Protein AF-A0A259IMP5-F1 (afdb_monomer_lite)

Sequence (90 aa):
MLDSLLFSRIQFGANISFHILFPTISIALGWFLFFFKIQHIRTGLDYWLEAYQFWVKIFALTFALGVVSGITMSFQFGTNWPGYMETVGN

Radius of gyration: 19.26 Å; chains: 1; bounding box: 36×29×56 Å

Foldseek 3Di:
DPDLLVVLVVVLVVLCVQLVVLVVVLVVLVVVLVVLVVVCVVPVDCVSVVVSVVSVVVSVVSVVSNVVSVVVNVVSCVPSPVVCCVVPVD

Secondary structure (DSSP, 8-state):
---HHHHHHHHHHHHHHHHHHHHHHHHHHHHHHHHHHHHHHHH--HHHHHHHHHHHHHHHHHHHHHHHHHHHHHHHHHHH-HHHHHHH--

Structure (mmCIF, N/CA/C/O backbone):
data_AF-A0A259IMP5-F1
#
_entry.id   AF-A0A259IMP5-F1
#
loop_
_atom_site.group_PDB
_atom_site.id
_atom_site.type_symbol
_atom_site.label_atom_id
_atom_site.label_alt_id
_atom_site.label_comp_id
_atom_site.label_asym_id
_atom_site.label_entity_id
_atom_site.label_seq_id
_atom_site.pdbx_PDB_ins_code
_atom_site.Cartn_x
_atom_site.Cartn_y
_atom_site.Cartn_z
_atom_site.occupancy
_atom_site.B_iso_or_equiv
_atom_site.auth_seq_id
_atom_site.auth_comp_id
_atom_site.auth_asym_id
_atom_site.auth_atom_id
_atom_site.pdbx_PDB_model_num
ATOM 1 N N . MET A 1 1 ? 13.856 -12.879 -32.662 1.00 52.94 1 MET A N 1
ATOM 2 C CA . MET A 1 1 ? 14.069 -12.601 -31.226 1.00 52.94 1 MET A CA 1
ATOM 3 C C . MET A 1 1 ? 12.959 -11.677 -30.771 1.00 52.94 1 MET A C 1
ATOM 5 O O . MET A 1 1 ? 12.630 -10.771 -31.525 1.00 52.94 1 MET A O 1
ATOM 9 N N . LEU A 1 2 ? 12.340 -11.935 -29.618 1.00 63.44 2 LEU A N 1
ATOM 10 C CA . LEU A 1 2 ? 11.412 -10.973 -29.018 1.00 63.44 2 LEU A CA 1
ATOM 11 C C . LEU A 1 2 ? 12.187 -9.692 -28.675 1.00 63.44 2 LEU A C 1
ATOM 13 O O . LEU A 1 2 ? 13.300 -9.773 -28.159 1.00 63.44 2 LEU A O 1
ATOM 17 N N . ASP A 1 3 ? 11.612 -8.543 -29.022 1.00 89.56 3 ASP A N 1
ATOM 18 C CA . ASP A 1 3 ? 12.205 -7.219 -28.815 1.00 89.56 3 ASP A CA 1
ATOM 19 C C . ASP A 1 3 ? 12.242 -6.862 -27.317 1.00 89.56 3 ASP A C 1
ATOM 21 O O . ASP A 1 3 ? 11.297 -7.158 -26.576 1.00 89.56 3 ASP A O 1
ATOM 25 N N . SER 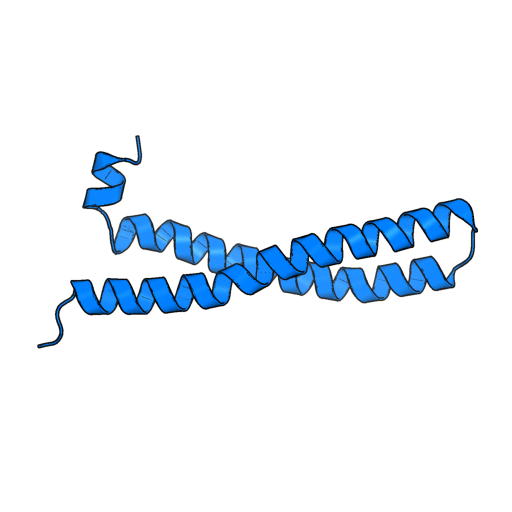A 1 4 ? 13.318 -6.217 -26.861 1.00 90.06 4 SER A N 1
ATOM 26 C CA . SER A 1 4 ? 13.488 -5.783 -25.468 1.00 90.06 4 SER A CA 1
ATOM 27 C C . SER A 1 4 ? 12.359 -4.849 -25.031 1.00 90.06 4 SER A C 1
ATOM 29 O O . SER A 1 4 ? 11.865 -4.958 -23.909 1.00 90.06 4 SER A O 1
ATOM 31 N N . LEU A 1 5 ? 11.861 -4.011 -25.946 1.00 92.56 5 LEU A N 1
ATOM 32 C CA . LEU A 1 5 ? 10.714 -3.138 -25.707 1.00 92.56 5 LEU A CA 1
ATOM 33 C C . LEU A 1 5 ? 9.451 -3.924 -25.325 1.00 92.56 5 LEU A C 1
ATOM 35 O O . LEU A 1 5 ? 8.691 -3.502 -24.450 1.00 92.56 5 LEU A O 1
ATOM 39 N N . LEU A 1 6 ? 9.214 -5.071 -25.965 1.00 95.00 6 LEU A N 1
ATOM 40 C CA . LEU A 1 6 ? 8.052 -5.904 -25.667 1.00 95.00 6 LEU A CA 1
ATOM 41 C C . LEU A 1 6 ? 8.167 -6.536 -24.273 1.00 95.00 6 LEU A C 1
ATOM 43 O O . LEU A 1 6 ? 7.188 -6.526 -23.526 1.00 95.00 6 LEU A O 1
ATOM 47 N N . PHE A 1 7 ? 9.355 -7.009 -23.884 1.00 95.06 7 PHE A N 1
ATOM 48 C CA . PHE A 1 7 ? 9.585 -7.515 -22.528 1.00 95.06 7 PHE A CA 1
ATOM 49 C C . PHE A 1 7 ? 9.416 -6.425 -21.466 1.00 95.06 7 PHE A C 1
ATOM 51 O O . PHE A 1 7 ? 8.732 -6.668 -20.473 1.00 95.06 7 PHE A O 1
ATOM 58 N N . SER A 1 8 ? 9.929 -5.213 -21.702 1.00 95.12 8 SER A N 1
ATOM 59 C CA . SER A 1 8 ? 9.733 -4.072 -20.798 1.00 95.12 8 SER A CA 1
ATOM 60 C C . SER A 1 8 ? 8.251 -3.742 -20.594 1.00 95.12 8 SER A C 1
ATOM 62 O O . SER A 1 8 ? 7.828 -3.487 -19.466 1.00 95.12 8 SER A O 1
ATOM 64 N N . ARG A 1 9 ? 7.430 -3.803 -21.656 1.00 95.81 9 ARG A N 1
ATOM 65 C CA . ARG A 1 9 ? 5.972 -3.585 -21.572 1.00 95.81 9 ARG A CA 1
ATOM 66 C C . ARG A 1 9 ? 5.259 -4.678 -20.785 1.00 95.81 9 ARG A C 1
ATOM 68 O O . ARG A 1 9 ? 4.441 -4.360 -19.928 1.00 95.81 9 ARG A O 1
ATOM 75 N N . ILE A 1 10 ? 5.564 -5.946 -21.059 1.00 97.19 10 ILE A N 1
ATOM 76 C CA . ILE A 1 10 ? 4.950 -7.082 -20.355 1.00 97.19 10 ILE A CA 1
ATOM 77 C C . ILE A 1 10 ? 5.338 -7.058 -18.873 1.00 97.19 10 ILE A C 1
ATOM 79 O O . ILE A 1 10 ? 4.472 -7.196 -18.013 1.00 97.19 10 ILE A O 1
ATOM 83 N N . GLN A 1 11 ? 6.616 -6.827 -18.563 1.00 96.56 11 GLN A N 1
ATOM 84 C CA . GLN A 1 11 ? 7.111 -6.755 -17.190 1.00 96.56 11 GLN A CA 1
ATOM 85 C C . GLN A 1 11 ? 6.467 -5.596 -16.415 1.00 96.56 11 GLN A C 1
ATOM 87 O O . GLN A 1 11 ? 6.036 -5.784 -15.276 1.00 96.56 11 GLN A O 1
ATOM 92 N N . PHE A 1 12 ? 6.374 -4.412 -17.029 1.00 96.69 12 PHE A N 1
ATOM 93 C CA . PHE A 1 12 ? 5.717 -3.259 -16.415 1.00 96.69 12 PHE A CA 1
ATOM 94 C C . PHE A 1 12 ? 4.217 -3.513 -16.223 1.00 96.69 12 PHE A C 1
ATOM 96 O O . PHE A 1 12 ? 3.696 -3.302 -15.131 1.00 96.69 12 PHE A O 1
ATOM 103 N N . GLY A 1 13 ? 3.538 -4.040 -17.249 1.00 97.44 13 GLY A N 1
ATOM 104 C CA . GLY A 1 13 ? 2.117 -4.389 -17.208 1.00 97.44 13 GLY A CA 1
ATOM 105 C C . GLY A 1 13 ? 1.778 -5.404 -16.115 1.00 97.44 13 GLY A C 1
ATOM 106 O O . GLY A 1 13 ? 0.798 -5.225 -15.392 1.00 97.44 13 GLY A O 1
ATOM 107 N N . ALA A 1 14 ? 2.611 -6.431 -15.937 1.00 97.31 14 ALA A N 1
ATOM 108 C CA . ALA A 1 14 ? 2.456 -7.400 -14.857 1.00 97.31 14 ALA A CA 1
ATOM 109 C C . ALA A 1 14 ? 2.637 -6.748 -13.476 1.00 97.31 14 ALA A C 1
ATOM 111 O O . ALA A 1 14 ? 1.812 -6.958 -12.586 1.00 97.31 14 ALA A O 1
ATOM 112 N N . ASN A 1 15 ? 3.675 -5.921 -13.304 1.00 97.31 15 ASN A N 1
ATOM 113 C CA . ASN A 1 15 ? 3.954 -5.274 -12.024 1.00 97.31 15 ASN A CA 1
ATOM 114 C C . ASN A 1 15 ? 2.864 -4.268 -11.628 1.00 97.31 15 ASN A C 1
ATOM 116 O O . ASN A 1 15 ? 2.373 -4.331 -10.508 1.00 97.31 15 ASN A O 1
ATOM 120 N N . ILE A 1 16 ? 2.427 -3.386 -12.536 1.00 97.25 16 ILE A N 1
ATOM 121 C CA . ILE A 1 16 ? 1.380 -2.401 -12.223 1.00 97.25 16 ILE A CA 1
ATOM 122 C C . ILE A 1 16 ? 0.028 -3.067 -11.935 1.00 97.25 16 ILE A C 1
ATOM 124 O O . ILE A 1 16 ? -0.663 -2.657 -11.004 1.00 97.25 16 ILE A O 1
ATOM 128 N N . SER A 1 17 ? -0.325 -4.129 -12.672 1.00 97.62 17 SER A N 1
ATOM 129 C CA . SER A 1 17 ? -1.573 -4.875 -12.451 1.00 97.62 17 SER A CA 1
ATOM 130 C C . SER A 1 17 ? -1.588 -5.571 -11.091 1.00 97.62 17 SER A C 1
ATOM 132 O O . SER A 1 17 ? -2.623 -5.618 -10.433 1.00 97.62 17 SER A O 1
ATOM 134 N N . PHE A 1 18 ? -0.440 -6.089 -10.648 1.00 97.12 18 PHE A N 1
ATOM 135 C CA . PHE A 1 18 ? -0.283 -6.628 -9.300 1.00 97.12 18 PHE A CA 1
ATOM 136 C C . PHE A 1 18 ? -0.300 -5.511 -8.249 1.00 97.12 18 PHE A C 1
ATOM 138 O O . PHE A 1 18 ? -1.047 -5.588 -7.277 1.00 97.12 18 PHE A O 1
ATOM 145 N N . HIS A 1 19 ? 0.486 -4.451 -8.462 1.00 98.25 19 HIS A N 1
ATOM 146 C CA . HIS A 1 19 ? 0.658 -3.355 -7.517 1.00 98.25 19 HIS A CA 1
ATOM 147 C C . HIS A 1 19 ? -0.665 -2.662 -7.199 1.00 98.25 19 HIS A C 1
ATOM 149 O O . HIS A 1 19 ? -0.958 -2.490 -6.024 1.00 98.25 19 HIS A O 1
ATOM 155 N N . ILE A 1 20 ? -1.483 -2.313 -8.201 1.00 97.81 20 ILE A N 1
ATOM 156 C CA . ILE A 1 20 ? -2.673 -1.464 -8.013 1.00 97.81 20 ILE A CA 1
ATOM 157 C C . ILE A 1 20 ? -3.701 -2.048 -7.034 1.00 97.81 20 ILE A C 1
ATOM 159 O O . ILE A 1 20 ? -4.400 -1.301 -6.352 1.00 97.81 20 ILE A O 1
ATOM 163 N N . LEU A 1 21 ? -3.748 -3.376 -6.898 1.00 97.69 21 LEU A N 1
ATOM 164 C CA . LEU A 1 21 ? -4.647 -4.054 -5.968 1.00 97.69 21 LEU A CA 1
ATOM 165 C C . LEU A 1 21 ? -4.388 -3.618 -4.521 1.00 97.69 21 LEU A C 1
ATOM 167 O O . LEU A 1 21 ? -5.328 -3.368 -3.767 1.00 97.69 21 LEU A O 1
ATOM 171 N N . PHE A 1 22 ? -3.120 -3.478 -4.130 1.00 98.25 22 PHE A N 1
ATOM 172 C CA . PHE A 1 22 ? -2.755 -3.238 -2.736 1.00 98.25 22 PHE A CA 1
ATOM 173 C C . PHE A 1 22 ? -3.085 -1.818 -2.253 1.00 98.25 22 PHE A C 1
ATOM 175 O O . PHE A 1 22 ? -3.723 -1.711 -1.203 1.00 98.25 22 PHE A O 1
ATOM 182 N N . PRO A 1 23 ? -2.742 -0.723 -2.965 1.00 97.94 23 PRO A N 1
ATOM 183 C CA . PRO A 1 23 ? -3.184 0.620 -2.612 1.00 97.94 23 PRO A CA 1
ATOM 184 C C . PRO A 1 23 ? -4.705 0.745 -2.579 1.00 97.94 23 PRO A C 1
ATOM 186 O O . PRO A 1 23 ? -5.233 1.311 -1.626 1.00 97.94 23 PRO A O 1
ATOM 189 N N . THR A 1 24 ? -5.425 0.180 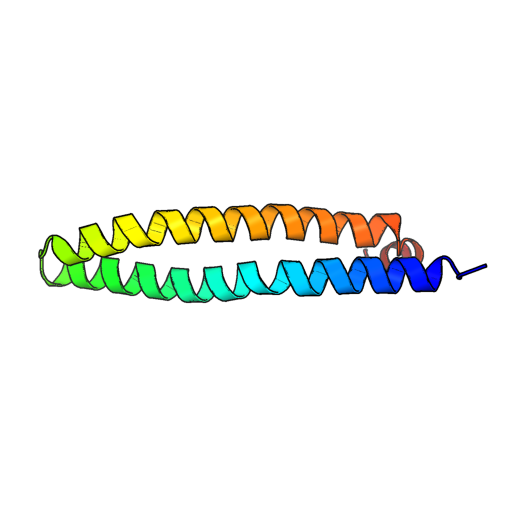-3.556 1.00 98.12 24 THR A N 1
ATOM 190 C CA . THR A 1 24 ? -6.894 0.248 -3.587 1.00 98.12 24 THR A CA 1
ATOM 191 C C . THR A 1 24 ? -7.514 -0.430 -2.365 1.00 98.12 24 THR A C 1
ATOM 193 O O . THR A 1 24 ? -8.356 0.168 -1.693 1.00 98.12 24 THR A O 1
ATOM 196 N N . ILE A 1 25 ? -7.061 -1.640 -2.022 1.00 98.06 25 ILE A N 1
ATOM 197 C CA . ILE A 1 25 ? -7.531 -2.353 -0.826 1.00 98.06 25 ILE A CA 1
ATOM 198 C C . ILE A 1 25 ? -7.121 -1.599 0.446 1.00 98.06 25 ILE A C 1
ATOM 200 O O . ILE A 1 25 ? -7.924 -1.474 1.368 1.00 98.06 25 ILE A O 1
ATOM 204 N N . SER A 1 26 ? -5.904 -1.053 0.499 1.00 98.25 26 SER A N 1
ATOM 205 C CA . SER A 1 26 ? -5.404 -0.316 1.666 1.00 98.25 26 SER A CA 1
ATOM 206 C C . SER A 1 26 ? -6.219 0.952 1.923 1.00 98.25 26 SER A C 1
ATOM 208 O O . SER A 1 26 ? -6.580 1.218 3.064 1.00 98.25 26 SER A O 1
ATOM 210 N N . ILE A 1 27 ? -6.580 1.707 0.879 1.00 98.31 27 ILE A N 1
ATOM 211 C CA . ILE A 1 27 ? -7.446 2.892 0.994 1.00 98.31 27 ILE A CA 1
ATOM 212 C C . ILE A 1 27 ? -8.828 2.500 1.533 1.00 98.31 27 ILE A C 1
ATOM 214 O O . ILE A 1 27 ? -9.326 3.135 2.464 1.00 98.31 27 ILE A O 1
ATOM 218 N N . ALA A 1 28 ? -9.433 1.436 0.996 1.00 98.44 28 ALA A N 1
ATOM 219 C CA . ALA A 1 28 ? -10.731 0.950 1.464 1.00 98.44 28 ALA A CA 1
ATOM 220 C C . ALA A 1 28 ? -10.679 0.487 2.932 1.00 98.44 28 ALA A C 1
ATOM 222 O O . ALA A 1 28 ? -11.508 0.895 3.747 1.00 98.44 28 ALA A O 1
ATOM 223 N N . LEU A 1 29 ? -9.669 -0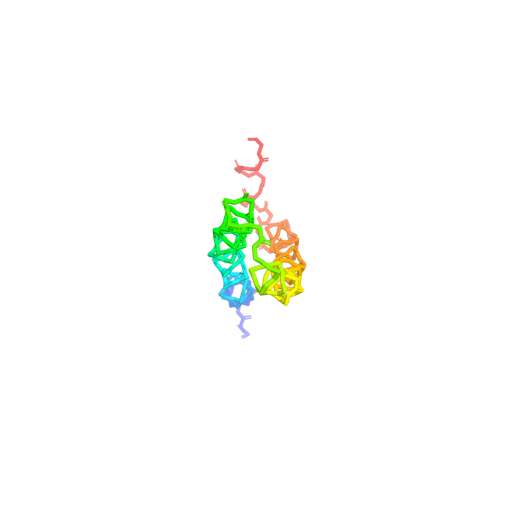.311 3.293 1.00 98.50 29 LEU A N 1
ATOM 224 C CA . LEU A 1 29 ? -9.454 -0.767 4.667 1.00 98.50 29 LEU A CA 1
ATOM 225 C C . LEU A 1 29 ? -9.133 0.390 5.619 1.00 98.50 29 LEU A C 1
ATOM 227 O O . LEU A 1 29 ? -9.553 0.345 6.770 1.00 98.50 29 LEU A O 1
ATOM 231 N N . GLY A 1 30 ? -8.454 1.444 5.162 1.00 98.50 30 GLY A N 1
ATOM 232 C CA . GLY A 1 30 ? -8.197 2.645 5.957 1.00 98.50 30 GLY A CA 1
ATOM 233 C C . GLY A 1 30 ? -9.492 3.306 6.434 1.00 98.50 30 GLY A C 1
ATOM 234 O O . GLY A 1 30 ? -9.658 3.555 7.630 1.00 98.50 30 GLY A O 1
ATOM 235 N N . TRP A 1 31 ? -10.454 3.503 5.528 1.00 98.56 31 TRP A N 1
ATOM 236 C CA . TRP A 1 31 ? -11.787 4.003 5.883 1.00 98.56 31 TRP A CA 1
ATOM 237 C C . TRP A 1 31 ? -12.564 3.034 6.778 1.00 98.56 31 TRP A C 1
ATOM 239 O O . TRP A 1 31 ? -13.248 3.458 7.710 1.00 98.56 31 TRP A O 1
ATOM 249 N N . PHE A 1 32 ? -12.425 1.733 6.538 1.00 98.19 32 PHE A N 1
ATOM 250 C CA . PHE A 1 32 ? -13.084 0.698 7.330 1.00 98.19 32 PHE A CA 1
ATOM 251 C C . PHE A 1 32 ? -12.571 0.641 8.780 1.00 98.19 32 PHE A C 1
ATOM 253 O O . PHE A 1 32 ? -13.353 0.578 9.729 1.00 98.19 32 PHE A O 1
ATOM 260 N N . LEU A 1 33 ? -11.257 0.754 8.975 1.00 98.69 33 LEU A N 1
ATOM 261 C CA . LEU A 1 33 ? -10.626 0.852 10.291 1.00 98.69 33 LEU A CA 1
ATOM 262 C C . LEU A 1 33 ? -11.005 2.146 11.007 1.00 98.69 33 LEU A C 1
ATOM 264 O O . LEU A 1 33 ? -11.309 2.128 12.202 1.00 98.69 33 LEU A O 1
ATOM 268 N N . PHE A 1 34 ? -11.023 3.263 10.278 1.00 98.69 34 PHE A N 1
ATOM 269 C CA . PHE A 1 34 ? -11.465 4.546 10.812 1.00 98.69 34 PHE A CA 1
ATOM 270 C C . PHE A 1 34 ? -12.900 4.468 11.347 1.00 98.69 34 PHE A C 1
ATOM 272 O O . PHE A 1 34 ? -13.165 4.918 12.464 1.00 98.69 34 PHE A O 1
ATOM 279 N N . PHE A 1 35 ? -13.802 3.816 10.605 1.00 98.62 35 PHE A N 1
ATOM 280 C CA . PHE A 1 35 ? -15.172 3.563 11.045 1.00 98.62 35 PHE A CA 1
ATOM 281 C C . PHE A 1 35 ? -15.218 2.789 12.371 1.00 98.62 35 PHE A C 1
ATOM 283 O O . PHE A 1 35 ? -15.823 3.273 13.329 1.00 98.62 35 PHE A O 1
ATOM 290 N N . PHE A 1 36 ? -14.538 1.642 12.484 1.00 98.56 36 PHE A N 1
ATOM 291 C CA . PHE A 1 36 ? -14.527 0.872 13.736 1.00 98.56 36 PHE A CA 1
ATOM 292 C C . PHE A 1 36 ? -13.965 1.665 14.914 1.00 98.56 36 PHE A C 1
ATOM 294 O O . PHE A 1 36 ? -14.517 1.617 16.015 1.00 98.56 36 PHE A O 1
ATOM 301 N N . LYS A 1 37 ? -12.904 2.445 14.685 1.00 98.38 37 LYS A N 1
ATOM 302 C CA . LYS A 1 37 ? -12.308 3.269 15.736 1.00 98.38 37 LYS A CA 1
ATOM 303 C C . LYS A 1 37 ? -13.274 4.350 16.224 1.00 98.38 37 LYS A C 1
ATOM 305 O O . LYS A 1 37 ? -13.397 4.534 17.433 1.00 98.38 37 LYS A O 1
ATOM 310 N N . ILE A 1 38 ? -13.994 5.014 15.315 1.00 98.69 38 ILE A N 1
ATOM 311 C CA . ILE A 1 38 ? -15.048 5.978 15.666 1.00 98.69 38 ILE A CA 1
ATOM 312 C C . ILE A 1 38 ? -16.162 5.307 16.468 1.00 98.69 38 ILE A C 1
ATOM 314 O O . ILE A 1 38 ? -16.587 5.847 17.488 1.00 98.69 38 ILE A O 1
ATOM 318 N N . GLN A 1 39 ? -16.639 4.144 16.027 1.00 98.56 39 GLN A N 1
ATOM 319 C CA . GLN A 1 39 ? -17.735 3.450 16.700 1.00 98.56 39 GLN A CA 1
ATOM 320 C C . GLN A 1 39 ? -17.345 3.006 18.112 1.00 98.56 39 GLN A C 1
ATOM 322 O O . GLN A 1 39 ? -18.135 3.186 19.040 1.00 98.56 39 GLN A O 1
ATOM 327 N N . HIS A 1 40 ? -16.116 2.524 18.305 1.00 98.56 40 HIS A N 1
ATOM 328 C CA . HIS A 1 40 ? -15.595 2.220 19.636 1.00 98.56 40 HIS A CA 1
ATOM 329 C C . HIS A 1 40 ? -15.538 3.472 20.525 1.00 98.56 40 HIS A C 1
ATOM 331 O O . HIS A 1 40 ? -16.051 3.443 21.636 1.00 98.56 40 HIS A O 1
ATOM 337 N N . ILE A 1 41 ? -15.008 4.597 20.023 1.00 98.38 41 ILE A N 1
ATOM 338 C CA . ILE A 1 41 ? -14.947 5.864 20.780 1.00 98.38 41 ILE A CA 1
ATOM 339 C C . ILE A 1 41 ? -16.348 6.357 21.172 1.00 98.38 41 ILE A C 1
ATOM 341 O O . ILE A 1 41 ? -16.535 6.873 22.269 1.00 98.38 41 ILE A O 1
ATOM 345 N N . ARG A 1 42 ? -17.339 6.205 20.286 1.00 98.31 42 ARG A N 1
ATOM 346 C CA . ARG A 1 42 ? -18.716 6.666 20.524 1.00 98.31 42 ARG A CA 1
ATOM 347 C C . ARG A 1 42 ? -19.504 5.780 21.483 1.00 98.31 42 ARG A C 1
ATOM 349 O O . ARG A 1 42 ? -20.342 6.293 22.212 1.00 98.31 42 ARG A O 1
ATOM 356 N N . THR A 1 43 ? -19.301 4.466 21.425 1.00 98.12 43 THR A N 1
ATOM 357 C CA . THR A 1 43 ? -20.150 3.494 22.140 1.00 98.12 43 THR A CA 1
ATOM 358 C C . THR A 1 43 ? -19.483 2.880 23.366 1.00 98.12 43 THR A C 1
ATOM 360 O O . THR A 1 43 ? -20.186 2.370 24.229 1.00 98.12 43 THR A O 1
ATOM 363 N N . GLY A 1 44 ? -18.149 2.890 23.440 1.00 97.69 44 GLY A N 1
ATOM 364 C CA . GLY A 1 44 ? -17.380 2.196 24.475 1.00 97.69 44 GLY A CA 1
ATOM 365 C C . GLY A 1 44 ? -17.431 0.667 24.387 1.00 97.69 44 GLY A C 1
ATOM 366 O O . GLY A 1 44 ? -16.945 0.002 25.290 1.00 97.69 44 GLY A O 1
ATOM 367 N N . LEU A 1 45 ? -18.024 0.093 23.332 1.00 98.50 45 LEU A N 1
ATOM 368 C CA . LEU A 1 45 ? -18.185 -1.357 23.203 1.00 98.50 45 LEU A CA 1
ATOM 369 C C . LEU A 1 45 ? -16.913 -1.995 22.628 1.00 98.50 45 LEU A C 1
ATOM 371 O O . LEU A 1 45 ? -16.426 -1.584 21.568 1.00 98.50 45 LEU A O 1
ATOM 375 N N . ASP A 1 46 ? -16.397 -3.018 23.309 1.00 98.19 46 ASP A N 1
ATOM 376 C CA . ASP A 1 46 ? -15.095 -3.627 23.002 1.00 98.19 46 ASP A CA 1
ATOM 377 C C . ASP A 1 46 ? -15.066 -4.401 21.682 1.00 98.19 46 ASP A C 1
ATOM 379 O O . ASP A 1 46 ? -14.044 -4.397 20.996 1.00 98.19 46 ASP A O 1
ATOM 383 N N . TYR A 1 47 ? -16.196 -4.962 21.236 1.00 97.94 47 TYR A N 1
ATOM 384 C CA . TYR A 1 47 ? -16.251 -5.699 19.966 1.00 97.94 47 TYR A CA 1
ATOM 385 C C . TYR A 1 47 ? -15.863 -4.831 18.753 1.00 97.94 47 TYR A C 1
ATOM 387 O O . TYR A 1 47 ? -15.352 -5.343 17.756 1.00 97.94 47 TYR A O 1
ATOM 395 N N . TRP A 1 48 ? -16.056 -3.505 18.821 1.00 98.50 48 TRP A N 1
ATOM 396 C CA . TRP A 1 48 ? -15.578 -2.588 17.782 1.00 98.50 48 TRP A CA 1
ATOM 397 C C . TRP A 1 48 ? -14.050 -2.504 17.749 1.00 98.50 48 TRP A C 1
ATOM 399 O O . TRP A 1 48 ? -13.454 -2.426 16.673 1.00 98.50 48 TRP A O 1
ATOM 409 N N . LEU A 1 49 ? -13.409 -2.526 18.919 1.00 98.25 49 LEU A N 1
ATOM 410 C CA . LEU A 1 49 ? -11.956 -2.526 19.031 1.00 98.25 49 LEU A CA 1
ATOM 411 C C . LEU A 1 49 ? -11.371 -3.879 18.617 1.00 98.25 49 LEU A C 1
ATOM 413 O O . LEU A 1 49 ? -10.355 -3.901 17.928 1.00 98.25 49 LEU A O 1
ATOM 417 N N . GLU A 1 50 ? -12.022 -4.989 18.963 1.00 98.50 50 GLU A N 1
ATOM 418 C CA . GLU A 1 50 ? -11.637 -6.329 18.504 1.00 98.50 50 GLU A CA 1
ATOM 419 C C . GLU A 1 50 ? -11.689 -6.432 16.974 1.00 98.50 50 GLU A C 1
ATOM 421 O O . GLU A 1 50 ? -10.722 -6.867 16.343 1.00 98.50 50 GLU A O 1
ATOM 426 N N . ALA A 1 51 ? -12.772 -5.942 16.357 1.00 98.38 51 ALA A N 1
ATOM 427 C CA . ALA A 1 51 ? -12.885 -5.862 14.904 1.00 98.38 51 ALA A CA 1
ATOM 428 C C . ALA A 1 51 ? -11.754 -5.009 14.305 1.00 98.38 51 ALA A C 1
ATOM 430 O O . ALA A 1 51 ? -11.065 -5.453 13.385 1.00 98.38 51 ALA A O 1
ATOM 431 N N . TYR A 1 52 ? -11.494 -3.820 14.859 1.00 98.62 52 TYR A N 1
ATOM 432 C CA . TYR A 1 52 ? -10.364 -2.984 14.444 1.00 98.62 52 TYR A CA 1
ATOM 433 C C . TYR A 1 52 ? -9.025 -3.739 14.528 1.00 98.62 52 TYR A C 1
ATOM 435 O O . TYR A 1 52 ? -8.248 -3.728 13.574 1.00 98.62 52 TYR A O 1
ATOM 443 N N . GLN A 1 53 ? -8.750 -4.422 15.643 1.00 98.38 53 GLN A N 1
ATOM 444 C CA . GLN A 1 53 ? -7.502 -5.159 15.873 1.00 98.38 53 GLN A CA 1
ATOM 445 C C . GLN A 1 53 ? -7.326 -6.359 14.935 1.00 98.38 53 GLN A C 1
ATOM 447 O O . GLN A 1 53 ? -6.196 -6.715 14.590 1.00 98.38 53 GLN A O 1
ATOM 452 N N . PHE A 1 54 ? -8.419 -6.989 14.510 1.00 98.44 54 PHE A N 1
ATOM 453 C CA . PHE A 1 54 ? -8.381 -8.019 13.479 1.00 98.44 54 PHE A CA 1
ATOM 454 C C . PHE A 1 54 ? -8.019 -7.412 12.117 1.00 98.44 54 PHE A C 1
ATOM 456 O O . PHE A 1 54 ? -7.030 -7.808 11.493 1.00 98.44 54 PHE A O 1
ATOM 463 N N . TRP A 1 55 ? -8.771 -6.400 11.682 1.00 98.56 55 TRP A N 1
ATOM 464 C CA . TRP A 1 55 ? -8.622 -5.820 10.348 1.00 98.56 55 TRP A CA 1
ATOM 465 C C . TRP A 1 55 ? -7.324 -5.025 10.172 1.00 98.56 55 TRP A C 1
ATOM 467 O O . TRP A 1 55 ? -6.787 -4.987 9.066 1.00 98.56 55 TRP A O 1
ATOM 477 N N . VAL A 1 56 ? -6.759 -4.446 11.240 1.00 98.62 56 VAL A N 1
ATOM 478 C CA . VAL A 1 56 ? -5.507 -3.673 11.146 1.00 98.62 56 VAL A CA 1
ATOM 479 C C . VAL A 1 56 ? -4.319 -4.554 10.754 1.00 98.62 56 VAL A C 1
ATOM 481 O O . VAL A 1 56 ? -3.412 -4.091 10.066 1.00 98.62 56 VAL A O 1
ATOM 484 N N . LYS A 1 57 ? -4.343 -5.847 11.105 1.00 98.44 57 LYS A N 1
ATOM 485 C CA . LYS A 1 57 ? -3.319 -6.815 10.679 1.00 98.44 57 LYS A CA 1
ATOM 486 C C . LYS A 1 57 ? -3.391 -7.064 9.171 1.00 98.44 57 LYS A C 1
ATOM 488 O O . LYS A 1 57 ? -2.363 -7.069 8.499 1.00 98.44 57 LYS A O 1
ATOM 493 N N . ILE A 1 58 ? -4.603 -7.212 8.632 1.00 98.38 58 ILE A N 1
ATOM 494 C CA . ILE A 1 58 ? -4.842 -7.388 7.190 1.00 98.38 58 ILE A CA 1
ATOM 495 C C . ILE A 1 58 ? -4.448 -6.119 6.425 1.00 98.38 58 ILE A C 1
ATOM 497 O O . ILE A 1 58 ? -3.779 -6.203 5.393 1.00 98.38 58 ILE A O 1
ATOM 501 N N . PHE A 1 59 ? -4.801 -4.946 6.957 1.00 98.62 59 PHE A N 1
ATOM 502 C CA . PHE A 1 59 ? -4.363 -3.660 6.419 1.00 98.62 59 PHE A CA 1
ATOM 503 C C . PHE A 1 59 ? -2.836 -3.570 6.369 1.00 98.62 59 PHE A C 1
ATOM 505 O O . PHE A 1 59 ? -2.292 -3.271 5.313 1.00 98.62 59 PHE A O 1
ATOM 512 N N . ALA A 1 60 ? -2.140 -3.893 7.463 1.00 98.50 60 ALA A N 1
ATOM 513 C CA . ALA A 1 60 ? -0.682 -3.827 7.523 1.00 98.50 60 ALA A CA 1
ATOM 514 C C . ALA A 1 60 ? -0.008 -4.757 6.499 1.00 98.50 60 ALA A C 1
ATOM 516 O O . ALA A 1 60 ? 0.925 -4.340 5.814 1.00 98.50 60 ALA A O 1
ATOM 517 N N . LEU A 1 61 ? -0.506 -5.990 6.347 1.00 98.25 61 LEU A N 1
ATOM 518 C CA . LEU A 1 61 ? -0.007 -6.940 5.345 1.00 98.25 61 LEU A CA 1
ATOM 519 C C . LEU A 1 61 ? -0.211 -6.423 3.915 1.00 98.25 61 LEU A C 1
ATOM 521 O O . LEU A 1 61 ? 0.715 -6.439 3.106 1.00 98.25 61 LEU A O 1
ATOM 525 N N . THR A 1 62 ? -1.413 -5.929 3.617 1.00 97.94 62 THR A N 1
ATOM 526 C CA . THR A 1 62 ? -1.748 -5.378 2.296 1.00 97.94 62 THR A CA 1
ATOM 527 C C . THR A 1 62 ? -0.893 -4.151 1.989 1.00 97.94 62 THR A C 1
ATOM 529 O O . THR A 1 62 ? -0.323 -4.045 0.905 1.00 97.94 62 THR A O 1
ATOM 532 N N . PHE A 1 63 ? -0.748 -3.253 2.962 1.00 98.38 63 PHE A N 1
ATOM 533 C CA . PHE A 1 63 ? 0.065 -2.051 2.844 1.00 98.38 63 PHE A CA 1
ATOM 534 C C . PHE A 1 63 ? 1.532 -2.392 2.568 1.00 98.38 63 PHE A C 1
ATOM 536 O O . PHE A 1 63 ? 2.126 -1.830 1.651 1.00 98.38 63 PHE A O 1
ATOM 543 N N . ALA A 1 64 ? 2.104 -3.359 3.294 1.00 98.44 64 ALA A N 1
ATOM 544 C CA . ALA A 1 64 ? 3.480 -3.804 3.084 1.00 98.44 64 ALA A CA 1
ATOM 545 C C . ALA A 1 64 ? 3.707 -4.335 1.657 1.00 98.44 64 ALA A C 1
ATOM 547 O O . ALA A 1 64 ? 4.680 -3.952 1.006 1.00 98.44 64 ALA A O 1
ATOM 548 N N . LEU A 1 65 ? 2.788 -5.157 1.136 1.00 98.25 65 LEU A N 1
ATOM 549 C CA . LEU A 1 65 ? 2.853 -5.646 -0.246 1.00 98.25 65 LEU A CA 1
ATOM 550 C C . LEU A 1 65 ? 2.748 -4.506 -1.269 1.00 98.25 65 LEU A C 1
ATOM 552 O O . LEU A 1 65 ? 3.475 -4.503 -2.267 1.00 98.25 65 LEU A O 1
ATOM 556 N N . GLY A 1 66 ? 1.902 -3.509 -0.997 1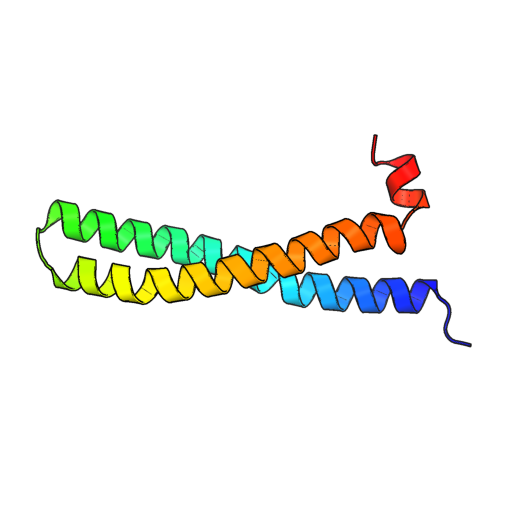.00 98.12 66 GLY A N 1
ATOM 557 C CA . GLY A 1 66 ? 1.813 -2.286 -1.792 1.00 98.12 66 GLY A CA 1
ATOM 558 C C . GLY A 1 66 ? 3.129 -1.514 -1.826 1.00 98.12 66 GLY A C 1
ATOM 559 O O . GLY A 1 66 ? 3.605 -1.174 -2.905 1.00 98.12 66 GLY A O 1
ATOM 560 N N . VAL A 1 67 ? 3.773 -1.298 -0.677 1.00 98.31 67 VAL A N 1
ATOM 561 C CA . VAL A 1 67 ? 5.062 -0.590 -0.600 1.00 98.31 67 VAL A CA 1
ATOM 562 C C . VAL A 1 67 ? 6.145 -1.315 -1.403 1.00 98.31 67 VAL A C 1
ATOM 564 O O . VAL A 1 67 ? 6.810 -0.694 -2.229 1.00 98.31 67 VAL A O 1
ATOM 567 N N . VAL A 1 68 ? 6.298 -2.630 -1.221 1.00 97.88 68 VAL A N 1
ATOM 568 C CA . VAL A 1 68 ? 7.344 -3.411 -1.909 1.00 97.88 68 VAL A CA 1
ATOM 569 C C . VAL A 1 68 ? 7.146 -3.411 -3.430 1.00 97.88 68 VAL A C 1
ATOM 571 O O . VAL A 1 68 ? 8.093 -3.182 -4.189 1.00 97.88 68 VAL A O 1
ATOM 574 N N . SER A 1 69 ? 5.913 -3.622 -3.896 1.00 97.56 69 SER A N 1
ATOM 575 C CA . SER A 1 69 ? 5.601 -3.585 -5.333 1.00 97.56 69 SER A CA 1
ATOM 576 C C . SER A 1 69 ? 5.728 -2.174 -5.927 1.00 97.56 69 SER A C 1
ATOM 578 O O . SER A 1 69 ? 6.203 -2.025 -7.054 1.00 97.56 69 SER A O 1
ATOM 580 N N . GLY A 1 70 ? 5.410 -1.130 -5.157 1.00 97.25 70 GLY A N 1
ATOM 581 C CA . GLY A 1 70 ? 5.556 0.267 -5.576 1.00 97.25 70 GLY A CA 1
ATOM 582 C C . GLY A 1 70 ? 7.015 0.689 -5.733 1.00 97.25 70 GLY A C 1
ATOM 583 O O . GLY A 1 70 ? 7.374 1.286 -6.746 1.00 97.25 70 GLY A O 1
ATOM 584 N N . ILE A 1 71 ? 7.879 0.302 -4.789 1.00 97.00 71 ILE A N 1
ATOM 585 C CA . ILE A 1 71 ? 9.333 0.509 -4.890 1.00 97.00 71 ILE A CA 1
ATOM 586 C C . ILE A 1 71 ? 9.887 -0.212 -6.125 1.00 97.00 71 ILE A C 1
ATOM 588 O O . ILE A 1 71 ? 10.673 0.343 -6.891 1.00 97.00 71 ILE A O 1
ATOM 592 N N . THR A 1 72 ? 9.442 -1.445 -6.371 1.00 95.69 72 THR A N 1
ATOM 593 C CA . THR A 1 72 ? 9.842 -2.187 -7.576 1.00 95.69 72 THR A CA 1
ATOM 594 C C . THR A 1 72 ? 9.449 -1.423 -8.843 1.00 95.69 72 THR A C 1
ATOM 596 O O . THR A 1 72 ? 10.251 -1.291 -9.767 1.00 95.69 72 THR A O 1
ATOM 599 N N . MET A 1 73 ? 8.241 -0.853 -8.872 1.00 95.81 73 MET A N 1
ATOM 600 C CA . MET A 1 73 ? 7.757 -0.044 -9.992 1.00 95.81 73 MET A CA 1
ATOM 601 C C . MET A 1 73 ? 8.573 1.242 -10.188 1.00 95.81 73 MET A C 1
ATOM 603 O O . MET A 1 73 ? 8.888 1.581 -11.327 1.00 95.81 73 MET A O 1
ATOM 607 N N . SER A 1 74 ? 8.980 1.933 -9.115 1.00 93.69 74 SER A N 1
ATOM 608 C CA . SER A 1 74 ? 9.813 3.138 -9.243 1.00 93.69 74 SER A CA 1
ATOM 609 C C . SER A 1 74 ? 11.171 2.829 -9.877 1.00 93.69 74 SER A C 1
ATOM 611 O O . SER A 1 74 ? 11.630 3.567 -10.747 1.00 93.69 74 SER A O 1
ATOM 613 N N . PHE A 1 75 ? 11.789 1.697 -9.523 1.00 94.75 75 PHE A N 1
ATOM 614 C CA . PHE A 1 75 ? 13.034 1.252 -10.158 1.00 94.75 75 PHE A CA 1
ATOM 615 C C . PHE A 1 75 ? 12.846 0.800 -11.614 1.00 94.75 75 PHE A C 1
ATOM 617 O O . PHE A 1 75 ? 13.762 0.968 -12.425 1.00 94.75 75 PHE A O 1
ATOM 624 N N . GLN A 1 76 ? 11.674 0.272 -11.986 1.00 94.62 76 GLN A N 1
ATOM 625 C CA . GLN A 1 76 ? 11.371 -0.082 -13.379 1.00 94.62 76 GLN A CA 1
ATOM 626 C C . GLN A 1 76 ? 11.390 1.131 -14.311 1.00 94.62 76 GLN A C 1
ATOM 628 O O . GLN A 1 76 ? 11.818 0.995 -15.455 1.00 94.62 76 GLN A O 1
ATOM 633 N N . PHE A 1 77 ? 10.988 2.316 -13.843 1.00 92.62 77 PHE A N 1
ATOM 634 C CA . PHE A 1 77 ? 11.112 3.532 -14.648 1.00 92.62 77 PHE A CA 1
ATOM 635 C C . PHE A 1 77 ? 12.575 3.859 -14.978 1.00 92.62 77 PHE A C 1
ATOM 637 O O . PHE A 1 77 ? 12.884 4.140 -16.131 1.00 92.62 77 PHE A O 1
ATOM 644 N N . GLY A 1 78 ? 13.492 3.742 -14.014 1.00 90.56 78 GLY A N 1
ATOM 645 C CA . GLY A 1 78 ? 14.918 3.997 -14.257 1.00 90.56 78 GLY A CA 1
ATOM 646 C C . GLY A 1 78 ? 15.611 2.924 -15.106 1.00 90.5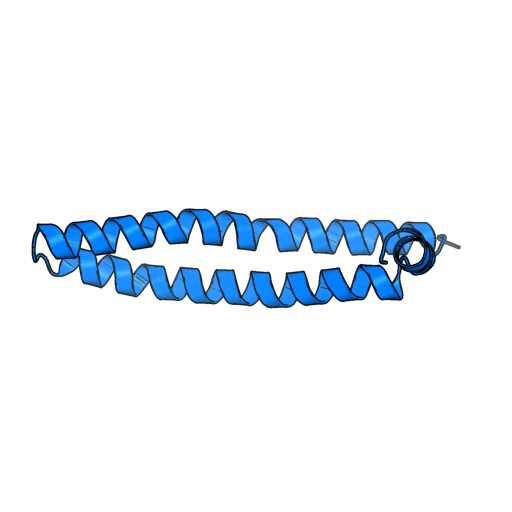6 78 GLY A C 1
ATOM 647 O O . GLY A 1 78 ? 16.465 3.242 -15.926 1.00 90.56 78 GLY A O 1
ATOM 648 N N . THR A 1 79 ? 15.243 1.654 -14.928 1.00 92.94 79 THR A N 1
ATOM 649 C CA . THR A 1 79 ? 15.923 0.517 -15.580 1.00 92.94 79 THR A CA 1
ATOM 650 C C . THR A 1 79 ? 15.395 0.213 -16.979 1.00 92.94 79 THR A C 1
ATOM 652 O O . THR A 1 79 ? 16.186 0.004 -17.896 1.00 92.94 79 THR A O 1
ATOM 655 N N . ASN A 1 80 ? 14.072 0.222 -17.167 1.00 92.94 80 ASN A N 1
ATOM 656 C CA . ASN A 1 80 ? 13.438 -0.167 -18.430 1.00 92.94 80 ASN A CA 1
ATOM 657 C C . ASN A 1 80 ? 13.036 1.033 -19.299 1.00 92.94 80 ASN A C 1
ATOM 659 O O . ASN A 1 80 ? 12.793 0.857 -20.494 1.00 92.94 80 ASN A O 1
ATOM 663 N N . TRP A 1 81 ? 12.959 2.236 -18.717 1.00 92.25 81 TRP A N 1
ATOM 664 C CA . TRP A 1 81 ? 12.504 3.456 -19.394 1.00 92.25 81 TRP A CA 1
ATOM 665 C C . TRP A 1 81 ? 13.441 4.665 -19.167 1.00 92.25 81 TRP A C 1
ATOM 667 O O . TRP A 1 81 ? 12.966 5.756 -18.844 1.00 92.25 81 TRP A O 1
ATOM 677 N N . PRO A 1 82 ? 14.769 4.531 -19.364 1.00 89.50 82 PRO A N 1
ATOM 678 C CA . PRO A 1 82 ? 15.726 5.589 -19.033 1.00 89.50 82 PRO A CA 1
ATOM 679 C C . PRO A 1 82 ? 15.501 6.885 -19.828 1.00 89.50 82 PRO A C 1
ATOM 681 O O . PRO A 1 82 ? 15.512 7.957 -19.238 1.00 89.50 82 PRO A O 1
ATOM 684 N N . GLY A 1 83 ? 15.201 6.806 -21.132 1.00 90.06 83 GLY A N 1
ATOM 685 C CA . GLY A 1 83 ? 14.932 7.999 -21.952 1.00 90.06 83 GLY A CA 1
ATOM 686 C C . GLY A 1 83 ? 13.659 8.753 -21.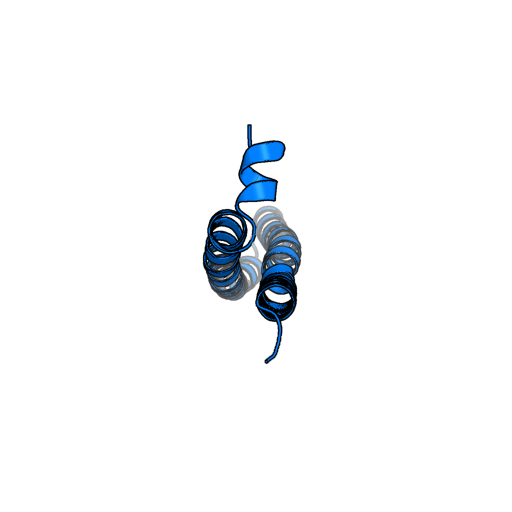543 1.00 90.06 83 GLY A C 1
ATOM 687 O O . GLY A 1 83 ? 13.599 9.975 -21.652 1.00 90.06 83 GLY A O 1
ATOM 688 N N . TYR A 1 84 ? 12.654 8.043 -21.012 1.00 90.56 84 TYR A N 1
ATOM 689 C CA . TYR A 1 84 ? 11.486 8.681 -20.398 1.00 90.56 84 TYR A CA 1
ATOM 690 C C . TYR A 1 84 ? 11.914 9.458 -19.149 1.00 90.56 84 TYR A C 1
ATOM 692 O O . TYR A 1 84 ? 11.629 10.647 -19.052 1.00 90.56 84 TYR A O 1
ATOM 700 N N . MET A 1 85 ? 12.668 8.830 -18.242 1.00 91.25 85 MET A N 1
ATOM 701 C CA . MET A 1 85 ? 13.154 9.490 -17.025 1.00 91.25 85 MET A CA 1
ATOM 702 C C . MET A 1 85 ? 14.099 10.667 -17.304 1.00 91.25 85 MET A C 1
ATOM 704 O O . MET A 1 85 ? 14.033 11.664 -16.599 1.00 91.25 85 MET A O 1
ATOM 708 N N . GLU A 1 86 ? 14.928 10.599 -18.344 1.00 90.88 86 GLU A N 1
ATOM 709 C CA . GLU A 1 86 ? 15.787 11.715 -18.766 1.00 90.88 86 GLU A CA 1
ATOM 710 C C . GLU A 1 86 ? 14.970 12.914 -19.273 1.00 90.88 86 GLU A C 1
ATOM 712 O O . GLU A 1 86 ? 15.316 14.065 -19.013 1.00 90.88 86 GLU A O 1
ATOM 717 N N . THR A 1 87 ? 13.859 12.645 -19.963 1.00 92.62 87 THR A N 1
ATOM 718 C CA . THR A 1 87 ? 13.033 13.686 -20.588 1.00 92.62 87 THR A CA 1
ATOM 719 C C . THR A 1 87 ? 12.029 14.306 -19.615 1.00 92.62 87 THR A C 1
ATOM 721 O O . THR A 1 87 ? 11.788 15.509 -19.679 1.00 92.62 87 THR A O 1
ATOM 724 N N . VAL A 1 88 ? 11.411 13.503 -18.740 1.00 92.50 88 VAL A N 1
ATOM 725 C CA . VAL A 1 88 ? 10.299 13.944 -17.872 1.00 92.50 88 VAL A CA 1
ATOM 726 C C . VAL A 1 88 ? 10.554 13.782 -16.371 1.00 92.50 88 VAL A C 1
ATOM 728 O O . VAL A 1 88 ? 9.661 14.051 -15.574 1.00 92.50 88 VAL A O 1
ATOM 731 N N . GLY A 1 89 ? 11.728 13.292 -15.969 1.00 81.75 89 GLY A N 1
ATOM 732 C CA . GLY A 1 89 ? 12.065 13.035 -14.565 1.00 81.75 89 GLY A CA 1
ATOM 733 C C . GLY A 1 89 ? 12.690 14.214 -13.812 1.00 81.75 89 GLY A C 1
ATOM 734 O O . GLY A 1 89 ? 13.025 14.032 -12.643 1.00 81.75 89 GLY A O 1
ATOM 735 N N . ASN A 1 90 ? 12.861 15.369 -14.470 1.00 62.47 90 ASN A N 1
ATOM 736 C CA . ASN A 1 90 ? 13.413 16.611 -13.911 1.00 62.47 90 ASN A CA 1
ATOM 737 C C . ASN A 1 90 ? 12.313 17.579 -13.469 1.00 62.47 90 ASN A C 1
ATOM 739 O O . ASN A 1 90 ? 11.450 17.900 -14.317 1.00 62.47 90 ASN A O 1
#

pLDDT: mean 95.22, std 7.33, range [52.94, 98.69]